Protein AF-A0A952B728-F1 (afdb_monomer_lite)

Sequence (51 aa):
MPNKKSSRPLSAYAVSVDRVEAVTGLDFFYLLEDGQEERLEAEASIGVWRN

Radius of gyration: 13.1 Å; chains: 1; bounding box: 31×26×30 Å

pLDDT: mean 93.63, std 6.24, range [61.31, 98.25]

Foldseek 3Di:
DDPDDDPDDPLVVFDFQVVVCVVVVDDPPVVDDPVVSVVRRRDRCPVPDDD

Secondary structure (DSSP, 8-state):
--SS---S-GGGG---HHHHHHHH---SSTTS-HHHHHHHHT---GGG---

Structure (mmCIF, N/CA/C/O backbone):
data_AF-A0A952B728-F1
#
_entry.id   AF-A0A952B728-F1
#
loop_
_atom_site.group_PDB
_atom_site.id
_atom_site.type_symbol
_atom_site.label_atom_id
_atom_site.label_alt_id
_atom_site.label_comp_id
_atom_site.label_asym_id
_atom_site.label_entity_id
_atom_site.label_seq_id
_atom_site.pdbx_PDB_ins_code
_atom_site.Cartn_x
_atom_site.Cartn_y
_atom_site.Cartn_z
_atom_site.occupancy
_atom_site.B_iso_or_equiv
_atom_site.auth_seq_id
_atom_site.auth_comp_id
_atom_site.auth_asym_id
_atom_site.auth_atom_id
_atom_site.pdbx_PDB_model_num
ATOM 1 N N . MET A 1 1 ? 5.562 -8.293 -6.932 1.00 81.81 1 MET A N 1
ATOM 2 C CA . MET A 1 1 ? 6.760 -7.831 -7.677 1.00 81.81 1 MET A CA 1
ATOM 3 C C . MET A 1 1 ? 7.864 -8.876 -7.534 1.00 81.81 1 MET A C 1
ATOM 5 O O . MET A 1 1 ? 8.004 -9.399 -6.439 1.00 81.81 1 MET A O 1
ATOM 9 N N . PRO A 1 2 ? 8.627 -9.209 -8.589 1.00 88.50 2 PRO A N 1
ATOM 10 C CA . PRO A 1 2 ? 9.767 -10.120 -8.469 1.00 88.50 2 PRO A CA 1
ATOM 11 C C . PRO A 1 2 ? 10.954 -9.441 -7.770 1.00 88.50 2 PRO A C 1
ATOM 13 O O . PRO A 1 2 ? 11.273 -8.298 -8.092 1.00 88.50 2 PRO A O 1
ATOM 16 N N . ASN A 1 3 ? 11.638 -10.156 -6.874 1.00 93.38 3 ASN A N 1
ATOM 17 C CA . ASN A 1 3 ? 12.884 -9.703 -6.248 1.00 93.38 3 ASN A CA 1
ATOM 18 C C . ASN A 1 3 ? 14.045 -9.754 -7.260 1.00 93.38 3 ASN A C 1
ATOM 20 O O . ASN A 1 3 ? 14.833 -10.696 -7.290 1.00 93.38 3 ASN A O 1
ATOM 24 N N . LYS A 1 4 ? 14.082 -8.780 -8.171 1.00 94.38 4 LYS A N 1
ATOM 25 C CA . LYS A 1 4 ? 15.104 -8.644 -9.211 1.00 94.38 4 LYS A CA 1
ATOM 26 C C . LYS A 1 4 ? 15.297 -7.179 -9.575 1.00 94.38 4 LYS A C 1
ATOM 28 O O . LYS A 1 4 ? 14.385 -6.368 -9.417 1.00 94.38 4 LYS A O 1
ATOM 33 N N . LYS A 1 5 ? 16.463 -6.855 -10.137 1.00 93.88 5 LYS A N 1
ATOM 34 C CA . LYS A 1 5 ? 16.747 -5.508 -10.644 1.00 93.88 5 LYS A CA 1
ATOM 35 C C . LYS A 1 5 ? 15.702 -5.093 -11.687 1.00 93.88 5 LYS A C 1
ATOM 37 O O . LYS A 1 5 ? 15.323 -5.887 -12.549 1.00 93.88 5 LYS A O 1
ATOM 42 N N . SER A 1 6 ? 15.274 -3.837 -11.620 1.00 94.69 6 SER A N 1
ATOM 43 C CA . SER A 1 6 ? 14.356 -3.222 -12.574 1.00 94.69 6 SER A CA 1
ATOM 44 C C . SER A 1 6 ? 14.792 -1.800 -12.903 1.00 94.69 6 SER A C 1
ATOM 46 O O . SER A 1 6 ? 15.383 -1.123 -12.068 1.00 94.69 6 SER A O 1
ATOM 48 N N . SER A 1 7 ? 14.490 -1.363 -14.123 1.00 95.69 7 SER A N 1
ATOM 49 C CA . SER A 1 7 ? 14.644 0.016 -14.599 1.00 95.69 7 SER A CA 1
ATOM 50 C C . SER A 1 7 ? 13.308 0.763 -14.709 1.00 95.69 7 SER A C 1
ATOM 52 O O . SER A 1 7 ? 13.277 1.895 -15.182 1.00 95.69 7 SER A O 1
ATOM 54 N N . ARG A 1 8 ? 12.189 0.136 -14.316 1.00 94.56 8 ARG A N 1
ATOM 55 C CA . ARG A 1 8 ? 10.865 0.779 -14.335 1.00 94.56 8 ARG A CA 1
ATOM 56 C C . ARG A 1 8 ? 10.784 1.858 -13.243 1.00 94.56 8 ARG A C 1
ATOM 58 O O . ARG A 1 8 ? 11.395 1.677 -12.191 1.00 94.56 8 ARG A O 1
ATOM 65 N N . PRO A 1 9 ? 10.015 2.941 -13.453 1.00 92.88 9 PRO A N 1
ATOM 66 C CA . PRO A 1 9 ? 9.807 3.956 -12.422 1.00 92.88 9 PRO A CA 1
ATOM 67 C C . PRO A 1 9 ? 9.112 3.356 -11.190 1.00 92.88 9 PRO A C 1
ATOM 69 O O . PRO A 1 9 ? 8.338 2.408 -11.319 1.00 92.88 9 PRO A O 1
ATOM 72 N N . LEU A 1 10 ? 9.350 3.930 -10.005 1.00 90.50 10 LEU A N 1
ATOM 73 C CA . LEU A 1 10 ? 8.769 3.448 -8.740 1.00 90.50 10 LEU A CA 1
ATOM 74 C C . LEU A 1 10 ? 7.236 3.405 -8.768 1.00 90.50 10 LEU A C 1
ATOM 76 O O . LEU A 1 10 ? 6.638 2.454 -8.272 1.00 90.50 10 LEU A O 1
ATOM 80 N N . SER A 1 11 ? 6.605 4.378 -9.426 1.00 92.31 11 SER A N 1
ATOM 81 C CA . SER A 1 11 ? 5.151 4.434 -9.609 1.00 92.31 11 SER A CA 1
ATOM 82 C C . SER A 1 11 ? 4.569 3.196 -10.297 1.00 92.31 11 SER A C 1
ATOM 84 O O . SER A 1 11 ? 3.422 2.849 -10.047 1.00 92.31 11 SER A O 1
ATOM 86 N N . ALA A 1 12 ? 5.352 2.474 -11.109 1.00 92.69 12 ALA A N 1
ATOM 87 C CA . ALA A 1 12 ? 4.907 1.237 -11.756 1.00 92.69 12 ALA A CA 1
ATOM 88 C C . ALA A 1 12 ? 4.696 0.065 -10.778 1.00 92.69 12 ALA A C 1
ATOM 90 O O . ALA A 1 12 ? 4.244 -1.003 -11.197 1.00 92.69 12 ALA A O 1
ATOM 91 N N . TYR A 1 13 ? 5.062 0.242 -9.508 1.00 92.56 13 TYR A N 1
ATOM 92 C CA . TYR A 1 13 ? 4.924 -0.744 -8.439 1.00 92.56 13 TYR A CA 1
ATOM 93 C C . TYR A 1 13 ? 3.959 -0.310 -7.338 1.00 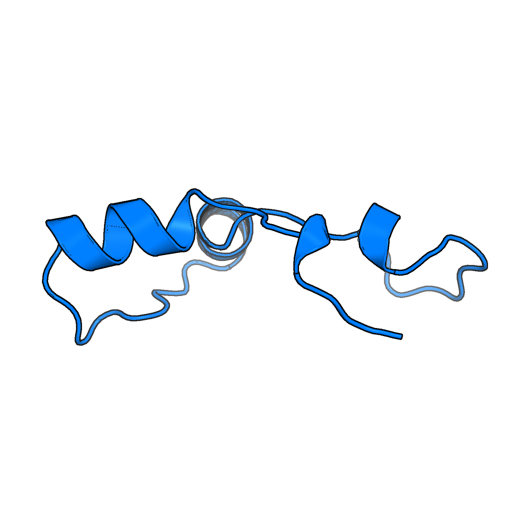92.56 13 TYR A C 1
ATOM 95 O O . TYR A 1 13 ? 3.725 -1.089 -6.417 1.00 92.56 13 TYR A O 1
ATOM 103 N N . ALA A 1 14 ? 3.417 0.904 -7.422 1.00 94.12 14 ALA A N 1
ATOM 104 C CA . ALA A 1 14 ? 2.457 1.395 -6.453 1.00 94.12 14 ALA A CA 1
ATOM 105 C C . ALA A 1 14 ? 1.137 0.617 -6.565 1.00 94.12 14 ALA A C 1
ATOM 107 O O . ALA A 1 14 ? 0.609 0.404 -7.658 1.00 94.12 14 ALA A O 1
ATOM 108 N N . VAL A 1 15 ? 0.634 0.184 -5.415 1.00 95.44 15 VAL A N 1
ATOM 109 C CA . VAL A 1 15 ? -0.639 -0.516 -5.223 1.00 95.44 15 VAL A CA 1
ATOM 110 C C . VAL A 1 15 ? -1.286 0.020 -3.946 1.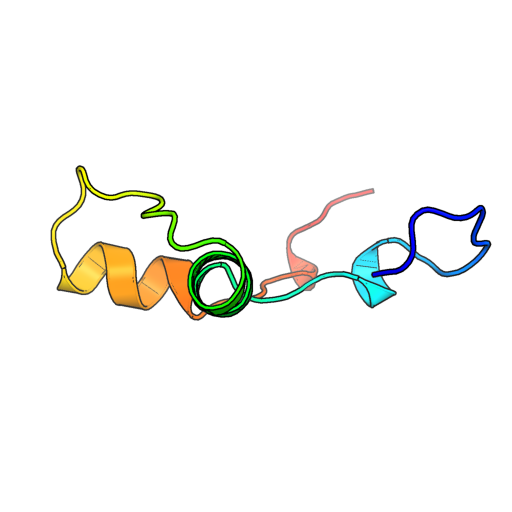00 95.44 15 VAL A C 1
ATOM 112 O O . VAL A 1 15 ? -0.605 0.678 -3.158 1.00 95.44 15 VAL A O 1
ATOM 115 N N . SER A 1 16 ? -2.575 -0.252 -3.760 1.00 97.12 16 SER A N 1
ATOM 116 C CA . SER A 1 16 ? -3.282 0.028 -2.508 1.00 97.12 16 SER A CA 1
ATOM 117 C C . SER A 1 16 ? -2.746 -0.844 -1.366 1.00 97.12 16 SER A C 1
ATOM 119 O O . SER A 1 16 ? -2.123 -1.887 -1.616 1.00 97.12 16 SER A O 1
ATOM 121 N N . VAL A 1 17 ? -2.982 -0.427 -0.123 1.00 97.25 17 VAL A N 1
ATOM 122 C CA . VAL A 1 17 ? -2.577 -1.192 1.064 1.00 97.25 17 VAL A CA 1
ATOM 123 C C . VAL A 1 17 ? -3.405 -2.471 1.173 1.00 97.25 17 VAL A C 1
ATOM 125 O O . VAL A 1 17 ? -2.790 -3.527 1.323 1.00 97.25 17 VAL A O 1
ATOM 128 N N . ASP A 1 18 ? -4.707 -2.432 0.848 1.00 98.00 18 ASP A N 1
ATOM 129 C CA . ASP A 1 18 ? -5.575 -3.623 0.721 1.00 98.00 18 ASP A CA 1
ATOM 130 C C . ASP A 1 18 ? -4.904 -4.749 -0.077 1.00 98.00 18 ASP A C 1
ATOM 132 O O . ASP A 1 18 ? -4.982 -5.943 0.226 1.00 98.00 18 ASP A O 1
ATOM 136 N N . ARG A 1 19 ? -4.232 -4.381 -1.179 1.00 97.44 19 ARG A N 1
ATOM 137 C CA . ARG A 1 19 ? -3.617 -5.365 -2.069 1.00 97.44 19 ARG A CA 1
ATOM 138 C C . ARG A 1 19 ? -2.393 -6.016 -1.435 1.00 97.44 19 ARG A C 1
ATOM 140 O O . ARG A 1 19 ? -2.062 -7.146 -1.800 1.00 97.44 19 ARG A O 1
ATOM 147 N N . VAL A 1 20 ? -1.694 -5.301 -0.562 1.00 97.00 20 VAL A N 1
ATOM 148 C CA . VAL A 1 20 ? -0.568 -5.839 0.201 1.00 97.00 20 VAL A CA 1
ATOM 149 C C . VAL A 1 20 ? -1.097 -6.822 1.239 1.00 97.00 20 VAL A C 1
ATOM 151 O O . VAL A 1 20 ? -0.641 -7.963 1.249 1.00 97.00 20 VAL A O 1
ATOM 154 N N . GLU A 1 21 ? -2.100 -6.432 2.018 1.00 98.12 21 GLU A N 1
ATOM 155 C CA . GLU A 1 21 ? -2.739 -7.266 3.044 1.00 98.12 21 GLU A CA 1
ATOM 156 C C . GLU A 1 21 ? -3.320 -8.558 2.496 1.00 98.12 21 GLU A C 1
ATOM 158 O O . GLU A 1 21 ? -3.020 -9.639 3.000 1.00 98.12 21 GLU A O 1
ATOM 163 N N . ALA A 1 22 ? -4.048 -8.483 1.379 1.00 98.06 22 ALA A N 1
ATOM 164 C CA . ALA A 1 22 ? -4.611 -9.656 0.719 1.00 98.06 22 ALA A CA 1
ATOM 165 C C . ALA A 1 22 ? -3.546 -10.701 0.331 1.00 98.06 22 ALA A C 1
ATOM 167 O O . ALA A 1 22 ? -3.862 -11.876 0.137 1.00 98.06 22 ALA A O 1
ATOM 168 N N . VAL A 1 23 ? -2.285 -10.283 0.169 1.00 97.38 23 VAL A N 1
ATOM 169 C CA . VAL A 1 23 ? -1.166 -11.161 -0.196 1.00 97.38 23 VAL A CA 1
ATOM 170 C C . VAL A 1 23 ? -0.348 -11.588 1.025 1.00 97.38 23 VAL A C 1
ATOM 172 O O . VAL A 1 23 ? 0.239 -12.671 1.000 1.00 97.38 23 VAL A O 1
ATOM 175 N N . THR A 1 24 ? -0.269 -10.764 2.070 1.00 97.31 24 THR A N 1
ATOM 176 C CA . THR A 1 24 ? 0.595 -11.006 3.236 1.00 97.31 24 THR A CA 1
ATOM 177 C C . THR A 1 24 ? -0.144 -11.535 4.462 1.00 97.31 24 THR A C 1
ATOM 179 O O . THR A 1 24 ? 0.492 -12.175 5.297 1.00 97.31 24 THR A O 1
ATOM 182 N N . GLY A 1 25 ? -1.449 -11.284 4.579 1.00 97.56 25 GLY A N 1
ATOM 183 C CA . GLY A 1 25 ? -2.235 -11.510 5.794 1.00 97.56 25 GLY A CA 1
ATOM 184 C C . GLY A 1 25 ? -1.890 -10.551 6.938 1.00 97.56 25 GLY A C 1
ATOM 185 O O . GLY A 1 25 ? -2.164 -10.873 8.091 1.00 97.56 25 GLY A O 1
ATOM 186 N N . LEU A 1 26 ? -1.222 -9.433 6.635 1.00 97.88 26 LEU A N 1
ATOM 187 C CA . LEU A 1 26 ? -1.005 -8.343 7.586 1.00 97.88 26 LEU A CA 1
ATOM 188 C C . LEU A 1 26 ? -2.230 -7.431 7.635 1.00 97.88 26 LEU A C 1
ATOM 190 O O . LEU A 1 26 ? -3.015 -7.432 6.695 1.00 97.88 26 LEU A O 1
ATOM 194 N N . ASP A 1 27 ? -2.303 -6.672 8.722 1.00 97.12 27 ASP A N 1
ATOM 195 C CA . ASP A 1 27 ? -3.313 -5.659 9.010 1.00 97.12 27 ASP A CA 1
ATOM 196 C C . ASP A 1 27 ? -2.560 -4.350 9.316 1.00 97.12 27 ASP A C 1
ATOM 198 O O . ASP A 1 27 ? -1.820 -4.235 10.308 1.00 97.12 27 ASP A O 1
ATOM 202 N N . PHE A 1 28 ? -2.584 -3.434 8.358 1.00 96.94 28 PHE A N 1
ATOM 203 C CA . PHE A 1 28 ? -2.002 -2.111 8.436 1.00 96.94 28 PHE A CA 1
ATOM 204 C C . PHE A 1 28 ? -3.035 -1.163 9.029 1.00 96.94 28 PHE A C 1
ATOM 206 O O . PHE A 1 28 ? -4.228 -1.366 8.983 1.00 96.94 28 PHE A O 1
ATOM 213 N N . PHE A 1 29 ? -2.550 -0.116 9.693 1.00 96.56 29 PHE A N 1
ATOM 214 C CA . PHE A 1 29 ? -3.419 0.877 10.324 1.00 96.56 29 PHE A CA 1
ATOM 215 C C . PHE A 1 29 ? -4.499 0.354 11.303 1.00 96.56 29 PHE A C 1
ATOM 217 O O . PHE A 1 29 ? -5.214 1.210 11.803 1.00 96.56 29 PHE A O 1
ATOM 224 N N . TYR A 1 30 ? -4.482 -0.923 11.722 1.00 97.31 30 TYR A N 1
ATOM 225 C CA . TYR A 1 30 ? -5.361 -1.613 12.700 1.00 97.31 30 TYR A CA 1
ATOM 226 C C . TYR A 1 30 ? -5.731 -0.890 14.015 1.00 97.31 30 TYR A C 1
ATOM 228 O O . TYR A 1 30 ? -6.494 -1.389 14.843 1.00 97.31 30 TYR A O 1
ATOM 236 N N . LEU A 1 31 ? -5.089 0.241 14.306 1.00 98.25 31 LEU A N 1
ATOM 237 C CA . LEU A 1 31 ? -5.404 1.108 15.443 1.00 98.25 31 LEU A CA 1
ATOM 238 C C . LEU A 1 31 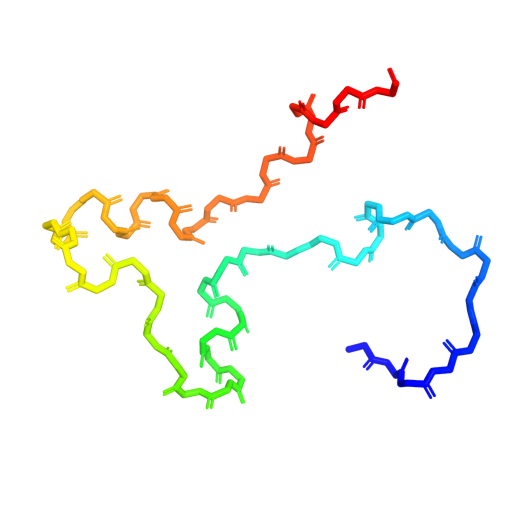? -6.403 2.219 15.082 1.00 98.25 31 LEU A C 1
ATOM 240 O O . LEU A 1 31 ? -6.768 3.001 15.964 1.00 98.25 31 LEU A O 1
ATOM 244 N N . LEU A 1 32 ? -6.775 2.352 13.809 1.00 98.12 32 LEU A N 1
ATOM 245 C CA . LEU A 1 32 ? -7.769 3.301 13.326 1.00 98.12 32 LEU A CA 1
ATOM 246 C C . LEU A 1 32 ? -9.182 2.724 13.475 1.00 98.12 32 LEU A C 1
ATOM 248 O O . LEU A 1 32 ? -9.377 1.540 13.717 1.00 98.12 32 LEU A O 1
ATOM 252 N N . GLU A 1 33 ? -10.18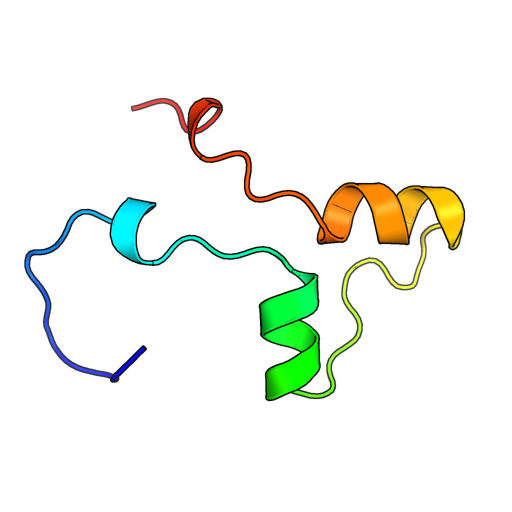6 3.593 13.376 1.00 98.25 33 GLU A N 1
ATOM 253 C CA . GLU A 1 33 ? -11.566 3.131 13.223 1.00 98.25 33 GLU A CA 1
ATOM 254 C C . GLU A 1 33 ? -11.762 2.568 11.809 1.00 98.25 33 GLU A C 1
ATOM 256 O O . GLU A 1 33 ? -11.289 3.183 10.849 1.00 98.25 33 GLU A O 1
ATOM 261 N N . ASP A 1 34 ? -12.541 1.489 11.671 1.00 95.19 34 ASP A N 1
ATOM 262 C CA . ASP A 1 34 ? -12.768 0.756 10.413 1.00 95.19 34 ASP A CA 1
ATOM 263 C C . ASP A 1 34 ? -13.037 1.692 9.221 1.00 95.19 34 ASP A C 1
ATOM 265 O O . ASP A 1 34 ? -12.421 1.600 8.166 1.00 95.19 34 ASP A O 1
ATOM 269 N N . GLY A 1 35 ? -13.918 2.684 9.393 1.00 97.31 35 GLY A N 1
ATOM 270 C CA . GLY A 1 35 ? -14.277 3.595 8.303 1.00 97.31 35 GLY A CA 1
ATOM 271 C C . GLY A 1 35 ? -13.163 4.563 7.881 1.00 97.31 35 GLY A C 1
ATOM 272 O O . GLY A 1 35 ? -13.239 5.141 6.794 1.00 97.31 35 GLY A O 1
ATOM 273 N N . GLN A 1 36 ? -12.164 4.805 8.733 1.00 97.31 36 GLN A N 1
ATOM 274 C CA . GLN A 1 36 ? -10.971 5.583 8.392 1.00 97.31 36 GLN A CA 1
ATOM 275 C C . GLN A 1 36 ? -9.914 4.694 7.743 1.00 97.31 36 GLN A C 1
ATOM 277 O O . GLN A 1 36 ? -9.323 5.107 6.745 1.00 97.31 36 GLN A O 1
ATOM 282 N N . GLU A 1 37 ? -9.719 3.502 8.300 1.00 97.75 37 GLU A N 1
ATOM 283 C CA . GLU A 1 37 ? -8.836 2.454 7.791 1.00 97.75 37 GLU A CA 1
ATOM 284 C C . GLU A 1 37 ? -9.200 2.089 6.347 1.00 97.75 37 GLU A C 1
ATOM 286 O O . GLU A 1 37 ? -8.439 2.408 5.434 1.00 97.75 37 GLU A O 1
ATOM 291 N N . GLU A 1 38 ? -10.435 1.636 6.102 1.00 96.88 38 GLU A N 1
ATOM 292 C CA . GLU A 1 38 ? -10.930 1.231 4.776 1.00 96.88 38 GLU A CA 1
ATOM 293 C C . GLU A 1 38 ? -10.721 2.312 3.701 1.00 96.88 38 GLU A C 1
ATOM 295 O O . GLU A 1 38 ? -10.438 2.032 2.535 1.00 96.88 38 GLU A O 1
ATOM 300 N N . ARG A 1 39 ? -10.875 3.590 4.072 1.00 96.38 39 ARG A N 1
ATOM 301 C CA . ARG A 1 39 ? -10.691 4.709 3.134 1.00 96.38 39 ARG A CA 1
ATOM 302 C C . ARG A 1 39 ? -9.227 4.937 2.795 1.00 96.38 39 ARG A C 1
ATOM 304 O O . ARG A 1 39 ? -8.918 5.253 1.650 1.00 96.38 39 ARG A O 1
ATOM 311 N N . LEU A 1 40 ? -8.348 4.846 3.789 1.00 95.44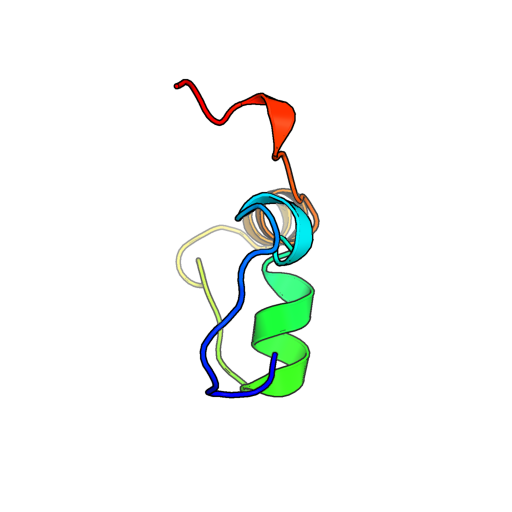 40 LEU A N 1
ATOM 312 C CA . LEU A 1 40 ? -6.914 5.056 3.612 1.00 95.44 40 LEU A CA 1
ATOM 313 C C . LEU A 1 40 ? -6.286 3.918 2.812 1.00 95.44 40 LEU A C 1
ATOM 315 O O . LEU A 1 40 ? -5.423 4.164 1.968 1.00 95.44 40 LEU A O 1
ATOM 319 N N . GLU A 1 41 ? -6.722 2.689 3.059 1.00 97.06 41 GLU A N 1
ATOM 320 C CA . GLU A 1 41 ? -6.083 1.503 2.504 1.00 97.06 41 GLU A CA 1
ATOM 321 C C . GLU A 1 41 ? -6.451 1.224 1.055 1.00 97.06 41 GLU A C 1
ATOM 323 O O . GLU A 1 41 ? -5.600 0.743 0.300 1.00 97.06 41 GLU A O 1
ATOM 328 N N . ALA A 1 42 ? -7.652 1.631 0.637 1.00 96.38 42 ALA A N 1
ATOM 329 C CA . ALA A 1 42 ? -8.135 1.502 -0.733 1.00 96.38 42 ALA A CA 1
ATOM 330 C C . ALA A 1 42 ? -7.409 2.421 -1.737 1.00 96.38 42 ALA A C 1
ATOM 332 O O . ALA A 1 42 ? -7.422 2.169 -2.949 1.00 96.38 42 ALA A O 1
ATOM 333 N N . GLU A 1 43 ? -6.770 3.498 -1.271 1.00 91.94 43 GLU A N 1
ATOM 334 C CA . GLU A 1 43 ? -6.143 4.489 -2.143 1.00 91.94 43 GLU A CA 1
ATOM 335 C C . GLU A 1 43 ? -4.701 4.131 -2.544 1.00 91.94 43 GLU A C 1
ATOM 337 O O . GLU A 1 43 ? -3.885 3.648 -1.763 1.00 91.94 43 GLU A O 1
ATOM 342 N N . ALA A 1 44 ? -4.340 4.457 -3.790 1.00 89.19 44 ALA A N 1
ATOM 343 C CA . ALA A 1 44 ? -2.962 4.432 -4.285 1.00 89.19 44 ALA A CA 1
ATOM 344 C C . ALA A 1 44 ? -2.601 5.804 -4.877 1.00 89.19 44 ALA A C 1
ATOM 346 O O . ALA A 1 44 ? -2.481 5.987 -6.092 1.00 89.19 44 ALA A O 1
ATOM 347 N N . SER A 1 45 ? -2.460 6.801 -4.003 1.00 86.94 45 SER A N 1
ATOM 348 C CA . SER A 1 45 ? -2.336 8.218 -4.370 1.00 86.94 45 SER A CA 1
ATOM 349 C C . SER A 1 45 ? -0.917 8.607 -4.820 1.00 86.94 45 SER A C 1
ATOM 351 O O . SER A 1 45 ? -0.251 9.428 -4.204 1.00 86.94 45 SER A O 1
ATOM 353 N N . ILE A 1 46 ? -0.444 8.051 -5.942 1.00 90.38 46 ILE A N 1
ATOM 354 C CA . ILE A 1 46 ? 0.910 8.282 -6.502 1.00 90.38 46 ILE A CA 1
ATOM 355 C C . ILE A 1 46 ? 1.178 9.770 -6.796 1.00 90.38 46 ILE A C 1
ATOM 357 O O . ILE A 1 46 ? 2.310 10.237 -6.699 1.00 90.38 46 ILE A O 1
ATOM 361 N N . GLY A 1 47 ? 0.138 10.535 -7.145 1.00 87.44 47 GLY A N 1
ATOM 362 C CA . GLY A 1 47 ? 0.253 11.951 -7.510 1.00 87.44 47 GLY A CA 1
ATOM 363 C C . GLY A 1 47 ? 0.734 12.871 -6.381 1.00 87.44 47 GLY A C 1
ATOM 364 O O . GLY A 1 47 ? 1.135 13.999 -6.655 1.00 87.44 47 GLY A O 1
ATOM 365 N N . VAL A 1 48 ? 0.721 12.406 -5.126 1.00 87.56 48 VAL A N 1
ATOM 366 C CA . VAL A 1 48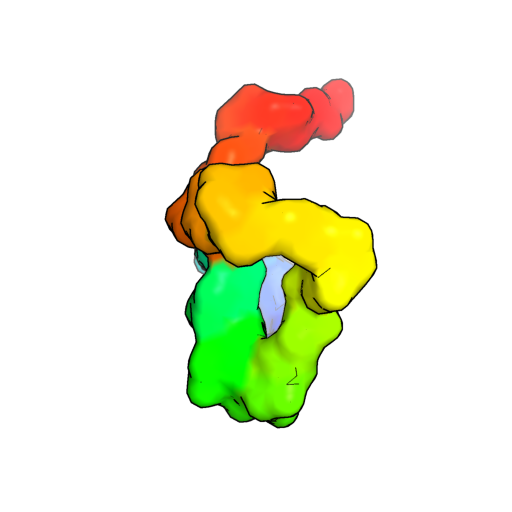 ? 1.214 13.180 -3.972 1.00 87.56 48 VAL A CA 1
ATOM 367 C C . VAL A 1 48 ? 2.713 12.999 -3.728 1.00 87.56 48 VAL A C 1
ATOM 369 O O . VAL A 1 48 ? 3.290 13.704 -2.899 1.00 87.56 48 VAL A O 1
ATOM 372 N N . TRP A 1 49 ? 3.363 12.075 -4.440 1.00 87.75 49 TRP A N 1
ATOM 373 C CA . TRP A 1 49 ? 4.795 11.836 -4.310 1.00 87.75 49 TRP A CA 1
ATOM 374 C C . TRP A 1 49 ? 5.548 12.996 -4.970 1.00 87.75 49 TRP A C 1
ATOM 376 O O . TRP A 1 49 ? 5.539 13.149 -6.191 1.00 87.75 49 TRP A O 1
ATOM 386 N N . ARG A 1 50 ? 6.164 13.856 -4.152 1.00 79.62 50 ARG A N 1
ATOM 387 C CA . ARG A 1 50 ? 7.001 14.963 -4.632 1.00 79.62 50 ARG A CA 1
ATOM 388 C C . ARG A 1 50 ? 8.410 14.454 -4.953 1.00 79.62 50 ARG A C 1
ATOM 390 O O . ARG A 1 50 ? 8.938 13.630 -4.210 1.00 79.62 50 ARG A O 1
ATOM 397 N N . ASN A 1 51 ? 8.974 14.955 -6.055 1.00 61.31 51 ASN A N 1
ATOM 398 C CA . ASN A 1 51 ? 10.373 14.751 -6.452 1.00 61.31 51 ASN A CA 1
ATOM 399 C C . ASN A 1 51 ? 11.316 15.684 -5.693 1.00 61.31 51 ASN A C 1
ATOM 401 O O . ASN A 1 51 ? 10.885 16.825 -5.404 1.00 61.31 51 ASN A O 1
#